Protein AF-E5ARR3-F1 (afdb_monomer_lite)

InterPro domains:
  IPR002514 Transposase IS3/IS911family [PF01527] (2-69)
  IPR009057 Homedomain-like superfamily [SSF46689] (1-69)
  IPR052546 Transposase_8_domain-containing_protein [PTHR33609] (1-125)

Radius of gyration: 33.42 Å; chains: 1; bounding box: 70×33×93 Å

Organism: Mycetohabitans rhizoxinica (strain DSM 19002 / CIP 109453 / HKI 454) (NCBI:txid882378)

Structure (mmCIF, N/CA/C/O backbone):
data_AF-E5ARR3-F1
#
_entry.id   AF-E5ARR3-F1
#
loop_
_atom_site.group_PDB
_atom_site.id
_atom_site.type_symbol
_atom_site.label_atom_id
_atom_site.label_alt_id
_atom_site.label_comp_id
_atom_site.label_asym_id
_atom_site.label_entity_id
_atom_site.label_seq_id
_atom_site.pdbx_PDB_ins_code
_atom_site.Cartn_x
_atom_site.Cartn_y
_atom_site.Cartn_z
_atom_site.occupancy
_atom_site.B_iso_or_equiv
_atom_site.auth_seq_id
_atom_site.auth_comp_id
_atom_site.auth_asym_id
_atom_site.auth_atom_id
_atom_site.pdbx_PDB_model_num
ATOM 1 N N . MET A 1 1 ? -29.523 -18.171 15.386 1.00 44.22 1 MET A N 1
ATOM 2 C CA . MET A 1 1 ? -29.475 -16.728 15.045 1.00 44.22 1 MET A CA 1
ATOM 3 C C . MET A 1 1 ? -28.096 -16.169 15.362 1.00 44.22 1 MET A C 1
ATOM 5 O O . MET A 1 1 ? -27.679 -16.229 16.513 1.00 44.22 1 MET A O 1
ATOM 9 N N . ARG A 1 2 ? -27.362 -15.653 14.368 1.00 46.38 2 ARG A N 1
ATOM 10 C CA . ARG A 1 2 ? -26.104 -14.935 14.631 1.00 46.38 2 ARG A CA 1
ATOM 11 C C . ARG A 1 2 ? -26.456 -13.593 15.274 1.00 46.38 2 ARG A C 1
ATOM 13 O O . ARG A 1 2 ? -27.041 -12.745 14.609 1.00 46.38 2 ARG A O 1
ATOM 20 N N . ARG A 1 3 ? -26.138 -13.408 16.560 1.00 61.56 3 ARG A N 1
ATOM 21 C CA . ARG A 1 3 ? -26.236 -12.086 17.197 1.00 61.56 3 ARG A CA 1
ATOM 22 C C . ARG A 1 3 ? -25.344 -11.117 16.423 1.00 61.56 3 ARG A C 1
ATOM 24 O O . ARG A 1 3 ? -24.185 -11.433 16.148 1.00 61.56 3 ARG A O 1
ATOM 31 N N . HIS A 1 4 ? -25.901 -9.970 16.046 1.00 68.81 4 HIS A N 1
ATOM 32 C CA . HIS A 1 4 ? -25.161 -8.927 15.350 1.00 68.81 4 HIS A CA 1
ATOM 33 C C . HIS A 1 4 ? -23.959 -8.523 16.212 1.00 68.81 4 HIS A C 1
ATOM 35 O O . HIS A 1 4 ? -24.110 -8.256 17.406 1.00 68.81 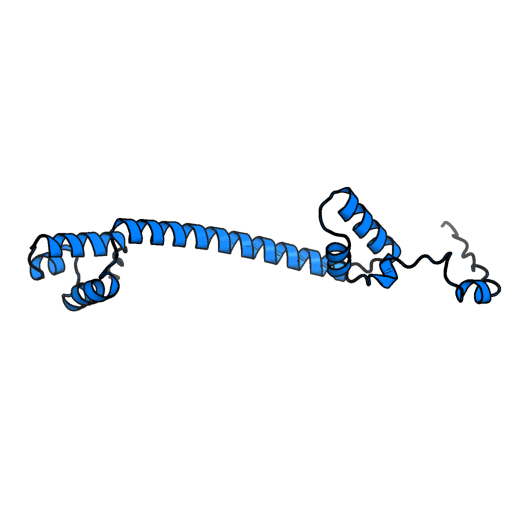4 HIS A O 1
ATOM 41 N N . LYS A 1 5 ? -22.750 -8.519 15.640 1.00 79.12 5 LYS A N 1
ATOM 42 C CA . LYS A 1 5 ? -21.575 -8.021 16.364 1.00 79.12 5 LYS A CA 1
ATOM 43 C C . LYS A 1 5 ? -21.808 -6.536 16.644 1.00 79.12 5 LYS A C 1
ATOM 45 O O . LYS A 1 5 ? -22.039 -5.771 15.710 1.00 79.12 5 LYS A O 1
ATOM 50 N N . LEU A 1 6 ? -21.759 -6.149 17.918 1.00 82.25 6 LEU A N 1
ATOM 51 C CA . LEU A 1 6 ? -21.839 -4.746 18.322 1.00 82.25 6 LEU A CA 1
ATOM 52 C C . LEU A 1 6 ? -20.616 -3.997 17.777 1.00 82.25 6 LEU A C 1
ATOM 54 O O . LEU A 1 6 ? -19.489 -4.515 17.860 1.00 82.25 6 LEU A O 1
ATOM 58 N N . SER A 1 7 ? -20.843 -2.810 17.210 1.00 85.31 7 SER A N 1
ATOM 59 C CA . SER A 1 7 ? -19.779 -1.936 16.694 1.00 85.31 7 SER A CA 1
ATOM 60 C C . SER A 1 7 ? -18.908 -1.402 17.835 1.00 85.31 7 SER A C 1
ATOM 62 O O . SER A 1 7 ? -19.341 -1.390 18.986 1.00 85.31 7 SER A O 1
ATOM 64 N N . ALA A 1 8 ? -17.686 -0.946 17.544 1.00 83.31 8 ALA A N 1
ATOM 65 C CA . ALA A 1 8 ? -16.803 -0.377 18.568 1.00 83.31 8 ALA A CA 1
ATOM 66 C C . ALA A 1 8 ? -17.478 0.785 19.328 1.00 83.31 8 ALA A C 1
ATOM 68 O O . ALA A 1 8 ? -17.419 0.833 20.554 1.00 83.31 8 ALA A O 1
ATOM 69 N N . HIS A 1 9 ? -18.231 1.629 18.616 1.00 82.38 9 HIS A N 1
ATOM 70 C CA . HIS A 1 9 ? -19.025 2.710 19.204 1.00 82.38 9 HIS A CA 1
ATOM 71 C C . HIS A 1 9 ? -20.108 2.206 20.171 1.00 82.38 9 HIS A C 1
ATOM 73 O O . HIS A 1 9 ? -20.265 2.727 21.272 1.00 82.38 9 HIS A O 1
ATOM 79 N N . GLN A 1 10 ? -20.845 1.156 19.797 1.00 87.50 10 GLN A N 1
ATOM 80 C CA . GLN A 1 10 ? -21.862 0.574 20.678 1.00 87.50 10 GLN A CA 1
ATOM 81 C C . GLN A 1 10 ? -21.240 -0.024 21.943 1.00 87.50 10 GLN A C 1
ATOM 83 O O . GLN A 1 10 ? -21.801 0.119 23.023 1.00 87.50 10 GLN A O 1
ATOM 88 N N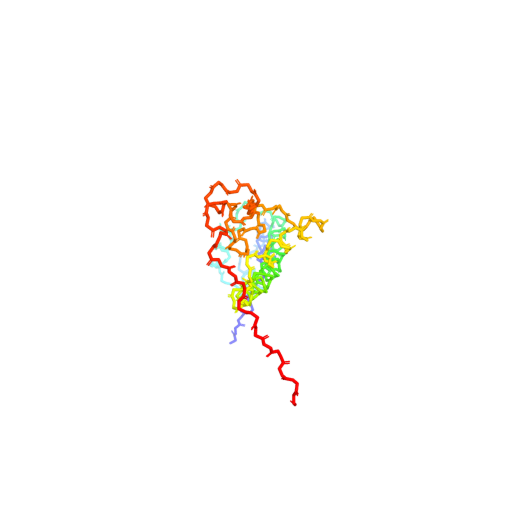 . ARG A 1 11 ? -20.061 -0.651 21.839 1.00 88.88 11 ARG A N 1
ATOM 89 C CA . ARG A 1 11 ? -19.333 -1.186 23.006 1.00 88.88 11 ARG A CA 1
ATOM 90 C C . ARG A 1 11 ? -18.929 -0.080 23.972 1.00 88.88 11 ARG A C 1
ATOM 92 O O . ARG A 1 11 ? -19.025 -0.264 25.179 1.00 88.88 11 ARG A O 1
ATOM 99 N N . MET A 1 12 ? -18.517 1.064 23.439 1.00 85.31 12 MET A N 1
ATOM 100 C CA . MET A 1 12 ? -18.179 2.235 24.237 1.00 85.31 12 MET A CA 1
ATOM 101 C C . MET A 1 12 ? -19.372 2.846 24.948 1.00 85.31 12 MET A C 1
ATOM 103 O O . MET A 1 12 ? -19.284 3.066 26.147 1.00 85.31 12 MET A O 1
ATOM 107 N N . ALA A 1 13 ? -20.498 3.028 24.256 1.00 88.12 13 ALA A N 1
ATOM 108 C CA . ALA A 1 13 ? -21.716 3.530 24.887 1.00 88.12 13 ALA A CA 1
ATOM 109 C C . ALA A 1 13 ? -22.131 2.660 26.092 1.00 88.12 13 ALA A C 1
ATOM 111 O O . ALA A 1 13 ? -22.534 3.177 27.131 1.00 88.12 13 ALA A O 1
ATOM 112 N N . VAL A 1 14 ? -21.948 1.336 25.990 1.00 90.31 14 VAL A N 1
ATOM 113 C CA . VAL A 1 14 ? -22.163 0.400 27.107 1.00 90.31 14 VAL A CA 1
ATOM 114 C C . VAL A 1 14 ? -21.154 0.609 28.239 1.00 90.31 14 VAL A C 1
ATOM 116 O O . VAL A 1 14 ? -21.534 0.577 29.409 1.00 90.31 14 VAL A O 1
ATOM 119 N N . LEU A 1 15 ? -19.873 0.816 27.919 1.00 88.69 15 LEU A N 1
ATOM 120 C CA . LEU A 1 15 ? -18.836 1.087 28.918 1.00 88.69 15 LEU A CA 1
ATOM 121 C C . LEU A 1 15 ? -19.036 2.441 29.612 1.00 88.69 15 LEU A C 1
ATOM 123 O O . LEU A 1 15 ? -18.770 2.541 30.806 1.00 88.69 15 LEU A O 1
ATOM 127 N N . ASP A 1 16 ? -19.521 3.458 28.906 1.00 88.19 16 ASP A N 1
ATOM 128 C CA . ASP A 1 16 ? -19.790 4.778 29.475 1.00 88.19 16 ASP A CA 1
ATOM 129 C C . ASP A 1 16 ? -21.055 4.766 30.342 1.00 88.19 16 ASP A C 1
ATOM 131 O O . ASP A 1 16 ? -21.031 5.300 31.450 1.00 88.19 16 ASP A O 1
ATOM 135 N N . ALA A 1 17 ? -22.107 4.043 29.938 1.00 88.88 17 ALA A N 1
ATOM 136 C CA . ALA A 1 17 ? -23.250 3.761 30.811 1.00 88.88 17 ALA A CA 1
ATOM 137 C C . ALA A 1 17 ? -22.819 2.977 32.066 1.00 88.88 17 ALA A C 1
ATOM 139 O O . ALA A 1 17 ? -23.254 3.263 33.177 1.00 88.88 17 ALA A O 1
ATOM 140 N N . TRP A 1 18 ? -21.898 2.022 31.935 1.00 88.38 18 TRP A N 1
ATOM 141 C CA . TRP A 1 18 ? -21.340 1.338 33.101 1.00 88.38 18 TRP A CA 1
ATOM 142 C C . TRP A 1 18 ? -20.567 2.293 34.032 1.00 88.38 18 TRP A C 1
ATOM 144 O O . TRP A 1 18 ? -20.777 2.251 35.243 1.00 88.38 18 TRP A O 1
ATOM 154 N N . LYS A 1 19 ? -19.728 3.192 33.488 1.00 86.31 19 LYS A N 1
ATOM 155 C CA . LYS A 1 19 ? -19.021 4.231 34.270 1.00 86.31 19 LYS A CA 1
ATOM 156 C C . LYS A 1 19 ? -19.984 5.205 34.957 1.00 86.31 19 LYS A C 1
ATOM 158 O O . LYS A 1 19 ? -19.682 5.666 36.050 1.00 86.31 19 LYS A O 1
ATOM 163 N N . ALA A 1 20 ? -21.134 5.481 34.344 1.00 88.88 20 ALA A N 1
ATOM 164 C CA . ALA A 1 20 ? -22.200 6.303 34.916 1.00 88.88 20 ALA A CA 1
ATOM 165 C C . ALA A 1 20 ? -22.988 5.602 36.046 1.00 88.88 20 ALA A C 1
ATOM 167 O O . ALA A 1 20 ? -23.904 6.197 36.607 1.00 88.88 20 ALA A O 1
ATOM 168 N N . GLY A 1 21 ? -22.651 4.351 36.392 1.00 89.56 21 GLY A N 1
ATOM 169 C CA . GLY A 1 21 ? -23.208 3.641 37.547 1.00 89.56 21 GLY A CA 1
ATOM 170 C C . GLY A 1 21 ? -24.364 2.685 37.237 1.00 89.56 21 GLY A C 1
ATOM 171 O O . GLY A 1 21 ? -24.981 2.156 38.161 1.00 89.56 21 GLY A O 1
ATOM 172 N N . TYR A 1 22 ? -24.667 2.412 35.963 1.00 90.94 22 TYR A N 1
ATOM 173 C CA . TYR A 1 22 ? -25.725 1.461 35.607 1.00 90.94 22 TYR A CA 1
ATOM 174 C C . TYR A 1 22 ? -25.360 0.014 35.990 1.00 90.94 22 TYR A C 1
ATOM 176 O O . TYR A 1 22 ? -24.221 -0.438 35.837 1.00 90.94 22 TYR A O 1
ATOM 184 N N . SER A 1 23 ? -26.359 -0.758 36.441 1.00 93.31 23 SER A N 1
ATOM 185 C CA . SER A 1 23 ? -26.173 -2.161 36.839 1.00 93.31 23 SER A CA 1
ATOM 186 C C . SER A 1 23 ? -25.633 -3.015 35.688 1.00 93.31 23 SER A C 1
ATOM 188 O O . SER A 1 23 ? -26.214 -3.074 34.601 1.00 93.31 23 SER A O 1
ATOM 190 N N . THR A 1 24 ? -24.572 -3.780 35.960 1.00 90.56 24 THR A N 1
ATOM 191 C CA . THR A 1 24 ? -23.968 -4.715 34.994 1.00 90.56 24 THR A CA 1
ATOM 192 C C . THR A 1 24 ? -24.977 -5.735 34.469 1.00 90.56 24 THR A C 1
ATOM 194 O O . THR A 1 24 ? -24.920 -6.108 33.299 1.00 90.56 24 THR A O 1
ATOM 197 N N . SER A 1 25 ? -25.929 -6.176 35.304 1.00 90.12 25 SER A N 1
ATOM 198 C CA . SER A 1 25 ? -26.961 -7.137 34.895 1.00 90.12 25 SER A CA 1
ATOM 199 C C . SER A 1 25 ? -27.965 -6.534 33.910 1.00 90.12 25 SER A C 1
ATOM 201 O O . SER A 1 25 ? -28.358 -7.214 32.964 1.00 90.12 25 SER A O 1
ATOM 203 N N . ALA A 1 26 ? -28.324 -5.260 34.098 1.00 90.19 26 ALA A N 1
ATOM 204 C CA . ALA A 1 26 ? -29.223 -4.538 33.210 1.00 90.19 26 ALA A CA 1
ATOM 205 C C . ALA A 1 26 ? -28.550 -4.312 31.853 1.00 90.19 26 ALA A C 1
ATOM 207 O O . ALA A 1 26 ? -29.098 -4.713 30.834 1.00 90.19 26 ALA A O 1
ATOM 208 N N . LEU A 1 27 ? -27.309 -3.814 31.843 1.00 90.69 27 LEU A N 1
ATOM 209 C CA . LEU A 1 27 ? -26.535 -3.607 30.613 1.00 90.69 27 LEU A CA 1
ATOM 210 C C . LEU A 1 27 ? -26.349 -4.904 29.810 1.00 90.69 27 LEU A C 1
ATOM 212 O O . LEU A 1 27 ? -26.520 -4.915 28.591 1.00 90.69 27 LEU A O 1
ATOM 216 N N . CYS A 1 28 ? -26.058 -6.019 30.488 1.00 90.75 28 CYS A N 1
ATOM 217 C CA . CYS A 1 28 ? -25.928 -7.324 29.838 1.00 90.75 28 CYS A CA 1
ATOM 218 C C . CYS A 1 28 ? -27.241 -7.791 29.189 1.00 90.75 28 CYS A C 1
ATOM 220 O O . CYS A 1 28 ? -27.217 -8.322 28.078 1.00 90.75 28 CYS A O 1
ATOM 222 N N . LYS A 1 29 ? -28.385 -7.571 29.853 1.00 89.38 29 LYS A N 1
ATOM 223 C CA . LYS A 1 29 ? -29.710 -7.914 29.315 1.00 89.38 29 LYS A CA 1
ATOM 224 C C . LYS A 1 29 ? -30.095 -7.010 28.142 1.00 89.38 29 LYS A C 1
ATOM 226 O O . LYS A 1 29 ? -30.447 -7.532 27.090 1.00 89.38 29 LYS A O 1
ATOM 231 N N . THR A 1 30 ? -29.960 -5.692 28.292 1.00 88.94 30 THR A N 1
ATOM 232 C CA . THR A 1 30 ? -30.338 -4.697 27.273 1.00 88.94 30 THR A CA 1
ATOM 233 C C . THR A 1 30 ? -29.542 -4.861 25.981 1.00 88.94 30 THR A C 1
ATOM 235 O O . THR A 1 30 ? -30.108 -4.806 24.894 1.00 88.94 30 THR A O 1
ATOM 238 N N . HIS A 1 31 ? -28.233 -5.110 26.082 1.00 88.12 31 HIS A N 1
ATOM 239 C CA . HIS A 1 31 ? -27.359 -5.243 24.911 1.00 88.12 31 HIS A CA 1
ATOM 240 C C . HIS A 1 31 ? -27.134 -6.698 24.471 1.00 88.12 31 HIS A C 1
ATOM 242 O O . HIS A 1 31 ? -26.403 -6.943 23.511 1.00 88.12 31 HIS A O 1
ATOM 248 N N . GLY A 1 32 ? -27.750 -7.673 25.150 1.00 88.38 32 GLY A N 1
ATOM 249 C CA . GLY A 1 32 ? -27.653 -9.092 24.799 1.00 88.38 32 GLY A CA 1
ATOM 250 C C . GLY A 1 32 ? -26.231 -9.661 24.893 1.00 88.38 32 GLY A C 1
ATOM 251 O O . GLY A 1 32 ? -25.854 -10.518 24.086 1.00 88.38 32 GLY A O 1
ATOM 252 N N . ILE A 1 33 ? -25.440 -9.193 25.860 1.00 90.81 33 ILE A N 1
ATOM 253 C CA . ILE A 1 33 ? -24.038 -9.586 26.072 1.00 90.81 33 ILE A CA 1
ATOM 254 C C . ILE A 1 33 ? -23.852 -10.321 27.398 1.00 90.81 33 ILE A C 1
ATOM 256 O O . ILE A 1 33 ? -24.641 -10.171 28.327 1.00 90.81 33 ILE A O 1
ATOM 260 N N . SER A 1 34 ? -22.798 -11.131 27.495 1.00 90.62 34 SER A N 1
ATOM 261 C CA . SER A 1 34 ? -22.421 -11.755 28.762 1.00 90.62 34 SER A CA 1
ATOM 262 C C . SER A 1 34 ? -21.572 -10.796 29.603 1.00 90.62 34 SER A C 1
ATOM 264 O O . SER A 1 34 ? -20.888 -9.915 29.073 1.00 90.62 34 SER A O 1
ATOM 266 N N . ARG A 1 35 ? -21.555 -11.007 30.927 1.00 90.44 35 ARG A N 1
ATOM 267 C CA . ARG A 1 35 ? -20.681 -10.249 31.839 1.00 90.44 35 ARG A CA 1
ATOM 268 C C . ARG A 1 35 ? -19.206 -10.382 31.451 1.00 90.44 35 ARG A C 1
ATOM 270 O O . ARG A 1 35 ? -18.484 -9.393 31.485 1.00 90.44 35 ARG A O 1
ATOM 277 N N . ALA A 1 36 ? -18.777 -11.572 31.024 1.00 91.31 36 ALA A N 1
ATOM 278 C CA . ALA A 1 36 ? -17.407 -11.816 30.576 1.00 91.31 36 ALA A CA 1
ATOM 279 C C . ALA A 1 36 ? -17.020 -10.916 29.390 1.00 91.31 36 ALA A C 1
ATOM 281 O O . ALA A 1 36 ? -15.940 -10.332 29.384 1.00 91.31 36 ALA A O 1
ATOM 282 N N . THR A 1 37 ? -17.924 -10.734 28.422 1.00 90.25 37 THR A N 1
ATOM 283 C CA . THR A 1 37 ? -17.696 -9.839 27.279 1.00 90.25 37 THR A CA 1
ATOM 284 C C . THR A 1 37 ? -17.567 -8.375 27.709 1.00 90.25 37 THR A C 1
ATOM 286 O O . THR A 1 37 ? -16.708 -7.666 27.191 1.00 90.25 37 THR A O 1
ATOM 289 N N . LEU A 1 38 ? -18.369 -7.930 28.682 1.00 89.56 38 LEU A N 1
ATOM 290 C CA . LEU A 1 38 ? -18.297 -6.567 29.216 1.00 89.56 38 LEU A CA 1
ATOM 291 C C . LEU A 1 38 ? -16.952 -6.293 29.916 1.00 89.56 38 LEU A C 1
ATOM 293 O O . LEU A 1 38 ? -16.330 -5.258 29.676 1.00 89.56 38 LEU A O 1
ATOM 297 N N . TYR A 1 39 ? -16.460 -7.235 30.726 1.00 90.75 39 TYR A N 1
ATOM 298 C CA . TYR A 1 39 ? -15.142 -7.112 31.360 1.00 90.75 39 TYR A CA 1
ATOM 299 C C . TYR A 1 39 ? -13.983 -7.203 30.358 1.00 90.75 39 TYR A C 1
ATOM 301 O O . TYR A 1 39 ? -13.004 -6.473 30.505 1.00 90.75 39 TYR A O 1
ATOM 309 N N . LEU A 1 40 ? -14.105 -8.026 29.311 1.00 90.25 40 LEU A N 1
ATOM 310 C CA . LEU A 1 40 ? -13.124 -8.069 28.224 1.00 90.25 40 LEU A CA 1
ATOM 311 C C . LEU A 1 40 ? -13.017 -6.708 27.525 1.00 90.25 40 LEU A C 1
ATOM 313 O O . LEU A 1 40 ? -11.917 -6.205 27.320 1.00 90.25 40 LEU A O 1
ATOM 317 N N . TRP A 1 41 ? -14.151 -6.074 27.210 1.00 90.44 41 TRP A N 1
ATOM 318 C CA . TRP A 1 41 ? -14.145 -4.732 26.622 1.00 90.44 41 TRP A CA 1
ATOM 319 C C . TRP A 1 41 ? -13.517 -3.700 27.544 1.00 90.44 41 TRP A C 1
ATOM 321 O O . TRP A 1 41 ? -12.795 -2.824 27.075 1.00 90.44 41 TRP A O 1
ATOM 331 N N . LYS A 1 42 ? -13.737 -3.818 28.854 1.00 86.75 42 LYS A N 1
ATOM 332 C CA . LYS A 1 42 ? -13.065 -2.955 29.822 1.00 86.75 42 LYS A CA 1
ATOM 333 C C . LYS A 1 42 ? -11.546 -3.054 29.668 1.00 86.75 42 LYS A C 1
ATOM 335 O O . LYS A 1 42 ? -10.916 -2.018 29.553 1.00 86.75 42 LYS A O 1
ATOM 340 N N . GLN A 1 43 ? -10.978 -4.259 29.587 1.00 86.25 43 GLN A N 1
ATOM 341 C CA . GLN A 1 43 ? -9.531 -4.446 29.396 1.00 86.25 43 GLN A CA 1
ATOM 342 C C . GLN A 1 43 ? -9.020 -3.938 28.039 1.00 86.25 43 GLN A C 1
ATOM 344 O O . GLN A 1 43 ? -7.911 -3.425 27.960 1.00 86.25 43 GLN A O 1
ATOM 349 N N . THR A 1 44 ? -9.800 -4.073 26.963 1.00 84.31 44 THR A N 1
ATOM 350 C CA . THR A 1 44 ? -9.349 -3.659 25.621 1.00 84.31 44 THR A CA 1
ATOM 351 C C . THR A 1 44 ? -9.495 -2.164 25.356 1.00 84.31 44 THR A C 1
ATOM 353 O O . THR A 1 44 ? -8.746 -1.612 24.559 1.00 84.31 44 THR A O 1
ATOM 356 N N . TYR A 1 45 ? -10.483 -1.511 25.972 1.00 83.19 45 TYR A N 1
ATOM 357 C CA . TYR A 1 45 ? -10.795 -0.095 25.748 1.00 83.19 45 TYR A CA 1
ATOM 358 C C . TYR A 1 45 ? -10.363 0.806 26.923 1.00 83.19 45 TYR A C 1
ATOM 360 O O . TYR A 1 45 ? -10.611 2.012 26.895 1.00 83.19 45 TYR A O 1
ATOM 368 N N . THR A 1 46 ? -9.704 0.264 27.956 1.00 79.88 46 THR A N 1
ATOM 369 C CA . THR A 1 46 ? -9.095 1.066 29.031 1.00 79.88 46 THR A CA 1
ATOM 370 C C . THR A 1 46 ? -8.081 2.057 28.468 1.00 79.88 46 THR A C 1
ATOM 372 O O . THR A 1 46 ? -7.203 1.678 27.702 1.00 79.88 46 THR A O 1
ATOM 375 N N . GLY A 1 47 ? -8.192 3.326 28.866 1.00 76.50 47 GLY A N 1
ATOM 376 C CA . GLY A 1 47 ? -7.284 4.393 28.431 1.00 76.50 47 GLY A CA 1
ATOM 377 C C . GLY A 1 47 ? -7.590 4.989 27.052 1.00 76.50 47 GLY A C 1
ATOM 378 O O . GLY A 1 47 ? -6.956 5.969 26.677 1.00 76.50 47 GLY A O 1
ATOM 379 N N . MET A 1 48 ? -8.576 4.464 26.312 1.00 79.94 48 MET A N 1
ATOM 380 C CA . MET A 1 4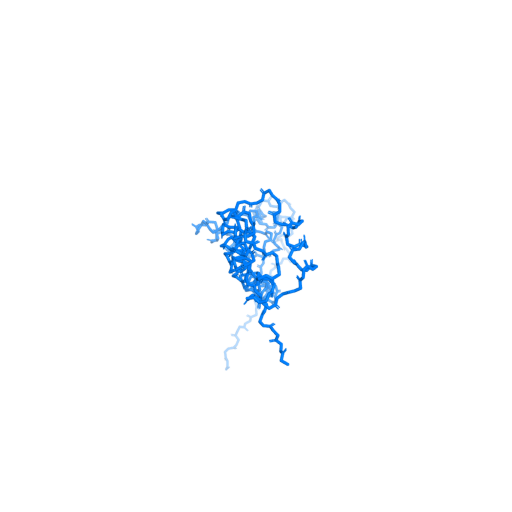8 ? -9.027 5.062 25.052 1.00 79.94 48 MET A CA 1
ATOM 381 C C . MET A 1 48 ? -10.276 5.926 25.262 1.00 79.94 48 MET A C 1
ATOM 383 O O . MET A 1 48 ? -11.263 5.482 25.851 1.00 79.94 48 MET A O 1
ATOM 387 N N . SER A 1 49 ? -10.244 7.164 24.763 1.00 79.19 49 SER A N 1
ATOM 388 C CA . SER A 1 49 ? -11.424 8.034 24.726 1.00 79.19 49 SER A CA 1
ATOM 389 C C . SER A 1 49 ? -12.360 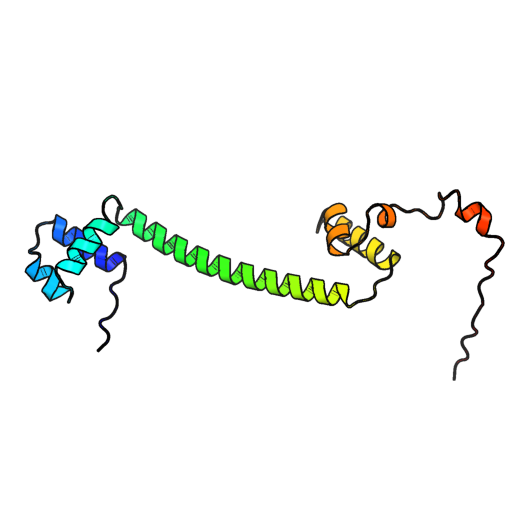7.651 23.573 1.00 79.19 49 SER A C 1
ATOM 391 O O . SER A 1 49 ? -11.933 7.059 22.577 1.00 79.19 49 SER A O 1
ATOM 393 N N . ALA A 1 50 ? -13.637 8.030 23.679 1.00 76.12 50 ALA A N 1
ATOM 394 C CA . ALA A 1 50 ? -14.614 7.824 22.606 1.00 76.12 50 ALA A CA 1
ATOM 395 C C . ALA A 1 50 ? -14.200 8.499 21.295 1.00 76.12 50 ALA A C 1
ATOM 397 O O . ALA A 1 50 ? -14.325 7.916 20.216 1.00 76.12 50 ALA A O 1
ATOM 398 N N . GLU A 1 51 ? -13.605 9.686 21.396 1.00 77.69 51 GLU A N 1
ATOM 399 C CA . GLU A 1 51 ? -13.051 10.401 20.251 1.00 77.69 51 GLU A CA 1
ATOM 400 C C . GLU A 1 51 ? -11.882 9.663 19.602 1.00 77.69 51 GLU A C 1
ATOM 402 O O . GLU A 1 51 ? -11.796 9.619 18.374 1.00 77.69 51 GLU A O 1
ATOM 407 N N . ALA A 1 52 ? -10.990 9.066 20.402 1.00 84.75 52 ALA A N 1
ATOM 408 C CA . ALA A 1 52 ? -9.876 8.296 19.870 1.00 84.75 52 ALA A CA 1
ATOM 409 C C . ALA A 1 52 ? -10.408 7.138 19.022 1.00 84.75 52 ALA A C 1
ATOM 411 O O . ALA A 1 52 ? -10.011 6.995 17.872 1.00 84.75 52 ALA A O 1
ATOM 412 N N . ILE A 1 53 ? -11.366 6.366 19.535 1.00 83.25 53 ILE A N 1
ATOM 413 C CA . ILE A 1 53 ? -11.928 5.212 18.818 1.00 83.25 53 ILE A CA 1
ATOM 414 C C . ILE A 1 53 ? -12.665 5.632 17.543 1.00 83.25 53 ILE A C 1
ATOM 416 O O . ILE A 1 53 ? -12.521 4.972 16.515 1.00 83.25 53 ILE A O 1
ATOM 420 N N . HIS A 1 54 ? -13.370 6.767 17.561 1.00 83.50 54 HIS A N 1
ATOM 421 C CA . HIS A 1 54 ? -13.960 7.328 16.346 1.00 83.50 54 HIS A CA 1
ATOM 422 C C . HIS A 1 54 ? -12.895 7.660 15.288 1.00 83.50 54 HIS A C 1
ATOM 424 O O . HIS A 1 54 ? -13.040 7.291 14.119 1.00 83.50 54 HIS A O 1
ATOM 430 N N . ARG A 1 55 ? -11.804 8.326 15.692 1.00 88.31 55 ARG A N 1
ATOM 431 C CA . ARG A 1 55 ? -10.675 8.633 14.797 1.00 88.31 55 ARG A CA 1
ATOM 432 C C . ARG A 1 55 ? -10.002 7.357 14.286 1.00 88.31 55 ARG A C 1
ATOM 434 O O . ARG A 1 55 ? -9.686 7.285 13.104 1.00 88.31 55 ARG A O 1
ATOM 441 N N . TRP A 1 56 ? -9.851 6.337 15.131 1.00 88.38 56 TRP A N 1
ATOM 442 C CA . TRP A 1 56 ? -9.306 5.029 14.751 1.00 88.38 56 TRP A CA 1
ATOM 443 C C . TRP A 1 56 ? -10.162 4.324 13.692 1.00 88.38 56 TRP A C 1
ATOM 445 O O . TRP A 1 56 ? -9.620 3.853 12.694 1.00 88.38 56 TRP A O 1
ATOM 455 N N . ASP A 1 57 ? -11.487 4.287 13.855 1.00 86.06 57 ASP A N 1
ATOM 456 C CA . ASP A 1 57 ? -12.391 3.676 12.872 1.00 86.06 57 ASP A CA 1
ATOM 457 C C . ASP A 1 57 ? -12.409 4.455 11.547 1.00 86.06 57 ASP A C 1
ATOM 459 O O . ASP A 1 57 ? -12.441 3.854 10.469 1.00 86.06 57 ASP A O 1
ATOM 463 N N . ALA A 1 58 ? -12.379 5.791 11.606 1.00 89.88 58 ALA A N 1
ATOM 464 C CA . ALA A 1 58 ? -12.277 6.636 10.417 1.00 89.88 58 ALA A CA 1
ATOM 465 C C . ALA A 1 58 ? -10.972 6.365 9.655 1.00 89.88 58 ALA A C 1
ATOM 467 O O . ALA A 1 58 ? -11.013 6.043 8.465 1.00 89.88 58 ALA A O 1
ATOM 468 N N . LEU A 1 59 ? -9.842 6.363 10.364 1.00 95.38 59 LEU A N 1
ATOM 469 C CA . LEU A 1 59 ? -8.530 6.081 9.792 1.00 95.38 59 LEU A CA 1
ATOM 470 C C . LEU A 1 59 ? -8.449 4.659 9.222 1.00 95.38 59 LEU A C 1
ATOM 472 O O . LEU A 1 59 ? -7.891 4.448 8.148 1.00 95.38 59 LEU A O 1
ATOM 476 N N . ALA A 1 60 ? -9.042 3.672 9.897 1.00 92.44 60 ALA A N 1
ATOM 477 C CA . ALA A 1 60 ? -9.088 2.298 9.406 1.00 92.44 60 ALA A CA 1
ATOM 478 C C . ALA A 1 60 ? -9.867 2.185 8.085 1.00 92.44 60 ALA A C 1
ATOM 480 O O . ALA A 1 60 ? -9.448 1.450 7.184 1.00 92.44 60 ALA A O 1
ATOM 481 N N . ARG A 1 61 ? -10.976 2.926 7.940 1.00 93.50 61 ARG A N 1
ATOM 482 C CA . ARG A 1 61 ? -11.745 2.987 6.687 1.00 93.50 61 ARG A CA 1
ATOM 483 C C . ARG A 1 61 ? -10.950 3.649 5.569 1.00 93.50 61 ARG A C 1
ATOM 485 O O . ARG A 1 61 ? -10.868 3.079 4.481 1.00 93.50 61 ARG A O 1
ATOM 492 N N . GLU A 1 62 ? -10.344 4.801 5.835 1.00 96.50 62 GLU A N 1
ATOM 493 C CA . GLU A 1 62 ? -9.507 5.508 4.860 1.00 96.50 62 GLU A CA 1
ATOM 494 C C . GLU A 1 62 ? -8.330 4.645 4.418 1.00 96.50 62 GLU A C 1
ATOM 496 O O . GLU A 1 62 ? -8.121 4.437 3.226 1.00 96.50 62 GLU A O 1
ATOM 501 N N . HIS A 1 63 ? -7.628 4.028 5.365 1.00 97.00 63 HIS A N 1
ATOM 502 C CA . HIS A 1 63 ? -6.528 3.124 5.069 1.00 97.00 63 HIS A CA 1
ATOM 503 C C . HIS A 1 63 ? -6.973 1.915 4.232 1.00 97.00 63 HIS A C 1
ATOM 505 O O . HIS A 1 63 ? -6.257 1.495 3.325 1.00 97.00 63 HIS A O 1
ATOM 511 N N . ALA A 1 64 ? -8.171 1.370 4.472 1.00 97.25 64 ALA A N 1
ATOM 512 C CA . ALA A 1 64 ? -8.722 0.293 3.649 1.00 97.25 64 ALA A CA 1
ATOM 513 C C . ALA A 1 64 ? -9.072 0.752 2.221 1.00 97.25 64 ALA A C 1
ATOM 515 O O . ALA A 1 64 ? -8.927 -0.019 1.270 1.00 97.25 64 ALA A O 1
ATOM 516 N N . VAL A 1 65 ? -9.539 1.990 2.045 1.00 97.19 65 VAL A N 1
ATOM 517 C CA . VAL A 1 65 ? -9.764 2.587 0.718 1.00 97.19 65 VAL A CA 1
ATOM 518 C C . VAL A 1 65 ? -8.431 2.810 0.005 1.00 97.19 65 VAL A C 1
ATOM 520 O O . VAL A 1 65 ? -8.250 2.293 -1.098 1.00 97.19 65 VAL A O 1
ATOM 523 N N . LEU A 1 66 ? -7.478 3.474 0.660 1.00 97.88 66 LEU A N 1
ATOM 524 C CA . LEU A 1 66 ? -6.151 3.764 0.115 1.00 97.88 66 LEU A CA 1
ATOM 525 C C . LEU A 1 66 ? -5.401 2.489 -0.260 1.00 97.88 66 LEU A C 1
ATOM 527 O O . LEU A 1 66 ? -4.827 2.401 -1.340 1.00 97.88 66 LEU A O 1
ATOM 531 N N . ARG A 1 67 ? -5.458 1.454 0.584 1.00 97.75 67 ARG A N 1
ATOM 532 C CA . ARG A 1 67 ? -4.834 0.163 0.281 1.00 97.75 67 ARG A CA 1
ATOM 533 C C . ARG A 1 67 ? -5.436 -0.474 -0.968 1.00 97.75 67 ARG A C 1
ATOM 535 O O . ARG A 1 67 ? -4.692 -0.992 -1.791 1.00 97.75 67 ARG A O 1
ATOM 542 N N . ARG A 1 68 ? -6.762 -0.434 -1.131 1.00 97.62 68 ARG A N 1
ATOM 543 C CA . ARG A 1 68 ? -7.420 -0.975 -2.333 1.00 97.62 68 ARG A CA 1
ATOM 544 C C . ARG A 1 68 ? -6.999 -0.228 -3.595 1.00 97.62 68 ARG A C 1
ATOM 546 O O . ARG A 1 68 ? -6.703 -0.874 -4.594 1.00 97.62 68 ARG A O 1
ATOM 553 N N . GLN A 1 69 ? -6.936 1.100 -3.537 1.00 97.75 69 GLN A N 1
ATOM 554 C CA . GLN A 1 69 ? -6.461 1.920 -4.654 1.00 97.75 69 GLN A CA 1
ATOM 555 C C . GLN A 1 69 ? -4.993 1.617 -4.978 1.00 97.75 69 GLN A C 1
ATOM 557 O O . GLN A 1 69 ? -4.674 1.308 -6.119 1.00 97.75 69 GLN A O 1
ATOM 562 N N . MET A 1 70 ? -4.121 1.589 -3.967 1.00 98.31 70 MET A N 1
ATOM 563 C CA . MET A 1 70 ? -2.698 1.286 -4.137 1.00 98.31 70 MET A CA 1
ATOM 564 C C . MET A 1 70 ? -2.464 -0.084 -4.780 1.00 98.31 70 MET A C 1
ATOM 566 O O . MET A 1 70 ? -1.621 -0.214 -5.661 1.00 98.31 70 MET A O 1
ATOM 570 N N . LEU A 1 71 ? -3.217 -1.108 -4.367 1.00 98.19 71 LEU A N 1
ATOM 571 C CA . LEU A 1 71 ? -3.111 -2.443 -4.958 1.00 98.19 71 LEU A CA 1
ATOM 572 C C . LEU A 1 71 ? -3.520 -2.456 -6.436 1.00 98.19 71 LEU A C 1
ATOM 574 O O . LEU A 1 71 ? -2.884 -3.146 -7.229 1.00 98.19 71 LEU A O 1
ATOM 578 N N . ARG A 1 72 ? -4.541 -1.680 -6.815 1.00 97.19 72 ARG A N 1
ATOM 579 C CA . ARG A 1 72 ? -4.954 -1.534 -8.217 1.00 97.19 72 ARG A CA 1
ATOM 580 C C . ARG A 1 72 ? -3.855 -0.879 -9.054 1.00 97.19 72 ARG A C 1
ATOM 582 O O . ARG A 1 72 ? -3.428 -1.463 -10.040 1.00 97.19 72 ARG A O 1
ATOM 589 N N . GLU A 1 73 ? -3.319 0.249 -8.593 1.00 97.50 73 GLU A N 1
ATOM 590 C CA . GLU A 1 73 ? -2.217 0.949 -9.273 1.00 97.50 73 GLU A CA 1
ATOM 591 C C . GLU A 1 73 ? -0.952 0.082 -9.384 1.00 97.50 73 GLU A C 1
ATOM 593 O O . GLU A 1 73 ? -0.234 0.113 -10.384 1.00 97.50 73 GLU A O 1
ATOM 598 N N . GLN A 1 74 ? -0.662 -0.729 -8.362 1.00 97.88 74 GLN A N 1
ATOM 599 C CA . GLN A 1 74 ? 0.440 -1.689 -8.408 1.00 97.88 74 GLN A CA 1
ATOM 600 C C . GLN A 1 74 ? 0.211 -2.776 -9.460 1.00 97.88 74 GLN A C 1
ATOM 602 O O . GLN A 1 74 ? 1.147 -3.097 -10.193 1.00 97.88 74 GLN A O 1
ATOM 607 N N . ALA A 1 75 ? -1.006 -3.319 -9.552 1.00 97.75 75 ALA A N 1
ATOM 608 C CA . ALA A 1 75 ? -1.359 -4.307 -10.565 1.00 97.75 75 ALA A CA 1
ATOM 609 C C . ALA A 1 75 ? -1.233 -3.723 -11.981 1.00 97.75 75 ALA A C 1
ATOM 611 O O . ALA A 1 75 ? -0.577 -4.326 -12.831 1.00 97.75 75 ALA A O 1
ATOM 612 N N . ASP A 1 76 ? -1.755 -2.514 -12.202 1.00 97.19 76 ASP A N 1
ATOM 613 C CA . ASP A 1 76 ? -1.673 -1.818 -13.490 1.00 97.19 76 ASP A CA 1
ATOM 614 C C . ASP A 1 76 ? -0.213 -1.516 -13.865 1.00 97.19 76 ASP A C 1
ATOM 616 O O . ASP A 1 76 ? 0.230 -1.796 -14.982 1.00 97.19 76 ASP A O 1
ATOM 620 N N . ARG A 1 77 ? 0.601 -1.048 -12.907 1.00 94.62 77 ARG A N 1
ATOM 621 C CA . ARG A 1 77 ? 2.046 -0.857 -13.111 1.00 94.62 77 ARG A CA 1
ATOM 622 C C . ARG A 1 77 ? 2.754 -2.165 -13.471 1.00 94.62 77 ARG A C 1
ATOM 624 O O . ARG A 1 77 ? 3.627 -2.153 -14.339 1.00 94.62 77 ARG A O 1
ATOM 631 N N . MET A 1 78 ? 2.440 -3.267 -12.788 1.00 95.75 78 MET A N 1
ATOM 632 C CA . MET A 1 78 ? 3.041 -4.576 -13.069 1.00 95.75 78 MET A CA 1
ATOM 633 C C . MET A 1 78 ? 2.679 -5.065 -14.470 1.00 95.75 78 MET A C 1
ATOM 635 O O . MET A 1 78 ? 3.566 -5.518 -15.191 1.00 95.75 78 MET A O 1
ATOM 639 N N . LEU A 1 79 ? 1.415 -4.912 -14.871 1.00 96.44 79 LEU A N 1
ATOM 640 C CA . LEU A 1 79 ? 0.944 -5.242 -16.213 1.00 96.44 79 LEU A CA 1
ATOM 641 C C . LEU A 1 79 ? 1.702 -4.443 -17.277 1.00 96.44 79 LEU A C 1
ATOM 643 O O . LEU A 1 79 ? 2.295 -5.033 -18.179 1.00 96.44 79 LEU A O 1
ATOM 647 N N . LEU A 1 80 ? 1.753 -3.113 -17.144 1.00 94.00 80 LEU A N 1
ATOM 648 C CA . LEU A 1 80 ? 2.471 -2.249 -18.088 1.00 94.00 80 LEU A CA 1
ATOM 649 C C . LEU A 1 80 ? 3.960 -2.603 -18.159 1.00 94.00 80 LEU A C 1
ATOM 651 O O . LEU A 1 80 ? 4.541 -2.641 -19.241 1.00 94.00 80 LEU A O 1
ATOM 655 N N . GLN A 1 81 ? 4.582 -2.905 -17.018 1.00 91.38 81 GLN A N 1
ATOM 656 C CA . GLN A 1 81 ? 5.981 -3.315 -16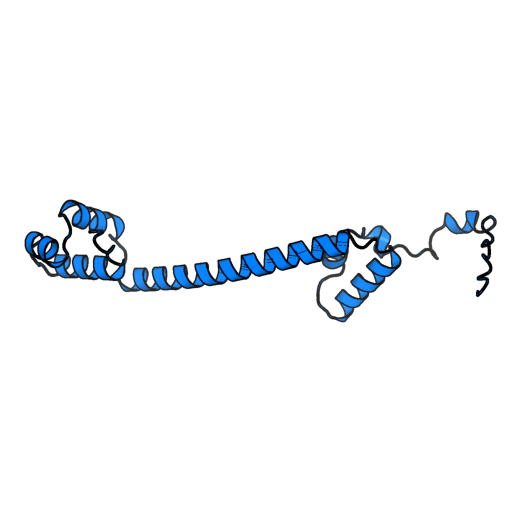.976 1.00 91.38 81 GLN A CA 1
ATOM 657 C C . GLN A 1 81 ? 6.212 -4.673 -17.658 1.00 91.38 81 GLN A C 1
ATOM 659 O O . GLN A 1 81 ? 7.245 -4.845 -18.305 1.00 91.38 81 GLN A O 1
ATOM 664 N N . ALA A 1 82 ? 5.281 -5.621 -17.531 1.00 92.62 82 ALA A N 1
ATOM 665 C CA . ALA A 1 82 ? 5.352 -6.912 -18.212 1.00 92.62 82 ALA A CA 1
ATOM 666 C C . ALA A 1 82 ? 5.191 -6.754 -19.730 1.00 92.62 82 ALA A C 1
ATOM 668 O O . ALA A 1 82 ? 5.999 -7.288 -20.487 1.00 92.62 82 ALA A O 1
ATOM 669 N N . VAL A 1 83 ? 4.223 -5.947 -20.176 1.00 94.06 83 VAL A N 1
ATOM 670 C CA . VAL A 1 83 ? 4.023 -5.639 -21.602 1.00 94.06 83 VAL A CA 1
ATOM 671 C C . VAL A 1 83 ? 5.262 -4.964 -22.192 1.00 94.06 83 VAL A C 1
ATOM 673 O O . VAL A 1 83 ? 5.758 -5.401 -23.223 1.00 94.06 83 VAL A O 1
ATOM 676 N N . LEU A 1 84 ? 5.830 -3.960 -21.516 1.00 89.62 84 LEU A N 1
ATOM 677 C CA . LEU A 1 84 ? 7.061 -3.297 -21.971 1.00 89.62 84 LEU A CA 1
ATOM 678 C C . LEU A 1 84 ? 8.266 -4.243 -22.060 1.00 89.62 84 LEU A C 1
ATOM 680 O O . LEU A 1 84 ? 9.164 -3.991 -22.855 1.00 89.62 84 LEU A O 1
ATOM 684 N N . GLN A 1 85 ? 8.315 -5.293 -21.237 1.00 86.38 85 GLN A N 1
ATOM 685 C CA . GLN A 1 85 ? 9.367 -6.312 -21.310 1.00 86.38 85 GLN A CA 1
ATOM 686 C C . GLN A 1 85 ? 9.131 -7.319 -22.436 1.00 86.38 85 GLN A C 1
ATOM 688 O O . GLN A 1 85 ? 10.103 -7.820 -22.990 1.00 86.38 85 GLN A O 1
ATOM 693 N N . ALA A 1 86 ? 7.871 -7.609 -22.762 1.00 89.19 86 ALA A N 1
ATOM 694 C CA . ALA A 1 86 ? 7.507 -8.459 -23.891 1.00 89.19 86 ALA A CA 1
ATOM 695 C C . ALA A 1 86 ? 7.719 -7.752 -25.240 1.00 89.19 86 ALA A C 1
ATOM 697 O O . ALA A 1 86 ? 7.969 -8.405 -26.248 1.00 89.19 86 ALA A O 1
ATOM 698 N N . LEU A 1 87 ? 7.644 -6.418 -25.264 1.00 89.25 87 LEU A N 1
ATOM 699 C CA . LEU A 1 87 ? 8.025 -5.627 -26.427 1.00 89.25 87 LEU A CA 1
ATOM 700 C C . LEU A 1 87 ? 9.553 -5.656 -26.583 1.00 89.25 87 LEU A C 1
ATOM 702 O O . LEU A 1 87 ? 10.289 -5.112 -25.757 1.00 89.25 87 LEU A O 1
ATOM 706 N N . GLU A 1 88 ? 10.038 -6.260 -27.666 1.00 83.12 88 GLU A N 1
ATOM 707 C CA . GLU A 1 88 ? 11.463 -6.313 -28.017 1.00 83.12 88 GLU A CA 1
ATOM 708 C C . GLU A 1 88 ? 11.972 -4.950 -28.526 1.00 83.12 88 GLU A C 1
ATOM 710 O O . GLU A 1 88 ? 12.309 -4.761 -29.693 1.00 83.12 88 GLU A O 1
ATOM 715 N N . LEU A 1 89 ? 12.004 -3.956 -27.636 1.00 88.56 89 LEU A N 1
ATOM 716 C CA . LEU A 1 89 ? 12.432 -2.597 -27.962 1.00 88.56 89 LEU A CA 1
ATOM 717 C C . LEU A 1 89 ? 13.942 -2.529 -28.207 1.00 88.56 89 LEU A C 1
ATOM 719 O O . LEU A 1 89 ? 14.744 -2.990 -27.381 1.00 88.56 89 LEU A O 1
ATOM 723 N N . THR A 1 90 ? 14.334 -1.845 -29.282 1.00 89.56 90 THR A N 1
ATOM 724 C CA . THR A 1 90 ? 15.747 -1.572 -29.567 1.00 89.56 90 THR A CA 1
ATOM 725 C C . THR A 1 90 ? 16.340 -0.594 -28.548 1.00 89.56 90 THR A C 1
ATOM 727 O O . THR A 1 90 ? 15.634 0.162 -27.870 1.00 89.56 90 THR A O 1
ATOM 730 N N . VAL A 1 91 ? 17.672 -0.586 -28.423 1.00 88.56 91 VAL A N 1
ATOM 731 C CA . VAL A 1 91 ? 18.388 0.318 -27.503 1.00 88.56 91 VAL A CA 1
ATOM 732 C C . VAL A 1 91 ? 18.073 1.786 -27.813 1.00 88.56 91 VAL A C 1
ATOM 734 O O . VAL A 1 91 ? 17.837 2.572 -26.896 1.00 88.56 91 VAL A O 1
ATOM 737 N N . GLU A 1 92 ? 17.993 2.150 -29.091 1.00 88.81 92 GLU A N 1
ATOM 738 C CA . GLU A 1 92 ? 17.660 3.507 -29.539 1.00 88.81 92 GLU A CA 1
ATOM 739 C C . GLU A 1 92 ? 16.234 3.913 -29.153 1.00 88.81 92 GLU A C 1
ATOM 741 O O . GLU A 1 92 ? 16.028 4.999 -28.606 1.00 88.81 92 GLU A O 1
ATOM 746 N N . GLN A 1 93 ? 15.256 3.018 -29.337 1.00 90.88 93 GLN A N 1
ATOM 747 C CA . GLN A 1 93 ? 13.871 3.257 -28.918 1.00 90.88 93 GLN A CA 1
ATOM 748 C C . GLN A 1 93 ? 13.780 3.478 -27.403 1.00 90.88 93 GLN A C 1
ATOM 750 O O . GLN A 1 93 ? 13.128 4.422 -26.949 1.00 90.88 93 GLN A O 1
ATOM 755 N N . LYS A 1 94 ? 14.493 2.672 -26.606 1.00 91.50 94 LYS A N 1
ATOM 756 C CA . LYS A 1 94 ? 14.557 2.848 -25.146 1.00 91.50 94 LYS A CA 1
ATOM 757 C C . LYS A 1 94 ? 15.162 4.199 -24.763 1.00 91.50 94 LYS A C 1
ATOM 759 O O . LYS A 1 94 ? 14.614 4.880 -23.896 1.00 91.50 94 LYS A O 1
ATOM 764 N N . ARG A 1 95 ? 16.247 4.632 -25.418 1.00 91.94 95 ARG A N 1
ATOM 765 C CA . ARG A 1 95 ? 16.844 5.964 -25.191 1.00 91.94 95 ARG A CA 1
ATOM 766 C C . ARG A 1 95 ? 15.861 7.086 -25.514 1.00 91.94 95 ARG A C 1
ATOM 768 O O . ARG A 1 95 ? 15.694 7.992 -24.698 1.00 91.94 95 ARG A O 1
ATOM 775 N N . ALA A 1 96 ? 15.174 7.004 -26.653 1.00 91.69 96 ALA A N 1
ATOM 776 C CA . ALA A 1 96 ? 14.173 7.990 -27.052 1.00 91.69 96 ALA A CA 1
ATOM 777 C C . ALA A 1 96 ? 13.039 8.101 -26.017 1.00 91.69 96 ALA A C 1
ATOM 779 O O . ALA A 1 96 ? 12.641 9.209 -25.650 1.00 91.69 96 ALA A O 1
ATOM 780 N N . MET A 1 97 ? 12.571 6.972 -25.473 1.00 92.12 97 MET A N 1
ATOM 781 C CA . MET A 1 97 ? 11.572 6.959 -24.397 1.00 92.12 97 MET A CA 1
ATOM 782 C C . MET A 1 97 ? 12.087 7.604 -23.105 1.00 92.12 97 MET A C 1
ATOM 784 O O . MET A 1 97 ? 11.358 8.381 -22.491 1.00 92.12 97 MET A O 1
ATOM 788 N N . VAL A 1 98 ? 13.338 7.346 -22.702 1.00 92.88 98 VAL A N 1
ATOM 789 C CA . VAL A 1 98 ? 13.954 8.001 -21.529 1.00 92.88 98 VAL A CA 1
ATOM 790 C C . VAL A 1 98 ? 14.029 9.517 -21.721 1.00 92.88 98 VAL A C 1
ATOM 792 O O . VAL A 1 98 ? 13.685 10.274 -20.811 1.00 92.88 98 VAL A O 1
ATOM 795 N N . LEU A 1 99 ? 14.442 9.974 -22.906 1.00 93.19 99 LEU A N 1
ATOM 796 C CA . LEU A 1 99 ? 14.494 11.401 -23.228 1.00 93.19 99 LEU A CA 1
ATOM 797 C C . LEU A 1 99 ? 13.098 12.028 -23.200 1.00 93.19 99 LEU A C 1
ATOM 799 O O . LEU A 1 99 ? 12.922 13.093 -22.611 1.00 93.19 99 LEU A O 1
ATOM 803 N N . ARG A 1 100 ? 12.091 11.340 -23.747 1.00 94.00 100 ARG A N 1
ATOM 804 C CA . ARG A 1 100 ? 10.697 11.803 -23.727 1.00 94.00 100 ARG A CA 1
ATOM 805 C C . ARG A 1 100 ? 10.111 11.837 -22.313 1.00 94.00 100 ARG A C 1
ATOM 807 O O . ARG A 1 100 ? 9.424 12.787 -21.953 1.00 94.00 100 ARG A O 1
ATOM 814 N N . ALA A 1 101 ? 10.444 10.860 -21.470 1.00 93.00 101 ALA A N 1
ATOM 815 C CA . ALA A 1 101 ? 10.061 10.861 -20.058 1.00 93.00 101 ALA A CA 1
ATOM 816 C C . ALA A 1 101 ? 10.697 12.032 -19.288 1.00 93.00 101 ALA A C 1
ATOM 818 O O . ALA A 1 101 ? 10.054 12.615 -18.412 1.00 93.00 101 ALA A O 1
ATOM 819 N N . ARG A 1 102 ? 11.937 12.405 -19.638 1.00 93.19 102 ARG A N 1
ATOM 820 C CA . ARG A 1 102 ? 12.629 13.575 -19.080 1.00 93.19 102 ARG A CA 1
ATOM 821 C C . ARG A 1 102 ? 11.976 14.884 -19.525 1.00 93.19 102 ARG A C 1
ATOM 823 O O . ARG A 1 102 ? 11.751 15.745 -18.677 1.00 93.19 102 ARG A O 1
ATOM 830 N N . THR A 1 103 ? 11.667 15.050 -20.814 1.00 94.81 103 THR A N 1
ATOM 831 C CA . THR A 1 103 ? 11.045 16.288 -21.326 1.00 94.81 103 THR A CA 1
ATOM 832 C C . THR A 1 103 ? 9.648 16.499 -20.753 1.00 94.81 103 THR A C 1
ATOM 834 O O . THR A 1 103 ? 9.314 17.612 -20.358 1.00 94.81 103 THR A O 1
ATOM 837 N N . MET A 1 104 ? 8.873 15.423 -20.602 1.00 94.44 104 MET A N 1
ATOM 838 C CA . MET A 1 104 ? 7.553 15.444 -19.962 1.00 94.44 104 MET A CA 1
ATOM 839 C C . MET A 1 104 ? 7.610 15.526 -18.425 1.00 94.44 104 MET A C 1
ATOM 841 O O . MET A 1 104 ? 6.566 15.548 -17.781 1.00 94.44 104 MET A O 1
ATOM 845 N N . ARG A 1 105 ? 8.809 15.565 -17.821 1.00 90.44 105 ARG A N 1
ATOM 846 C CA . ARG A 1 105 ? 9.035 15.603 -16.361 1.00 90.44 105 ARG A CA 1
ATOM 847 C C . ARG A 1 105 ? 8.346 14.467 -15.587 1.00 90.44 105 ARG A C 1
ATOM 849 O O . ARG A 1 105 ? 8.002 14.630 -14.422 1.00 90.44 105 ARG A O 1
ATOM 856 N N . LEU A 1 106 ? 8.192 13.298 -16.213 1.00 89.31 106 LEU A N 1
ATOM 857 C CA . LEU A 1 106 ? 7.532 12.134 -15.608 1.00 89.31 106 LEU A CA 1
ATOM 858 C C . LEU A 1 106 ? 8.435 11.404 -14.608 1.00 89.31 106 LEU A C 1
ATOM 860 O O . LEU A 1 106 ? 7.962 10.817 -13.640 1.00 89.31 106 LEU A O 1
ATOM 864 N N . SER A 1 107 ? 9.747 11.391 -14.853 1.00 89.50 107 SER A N 1
ATOM 865 C CA . SER A 1 107 ? 10.719 10.759 -13.958 1.00 89.50 107 SER A CA 1
ATOM 866 C C . SER A 1 107 ? 12.141 11.255 -14.219 1.00 89.50 107 SER A C 1
ATOM 868 O O . SER A 1 107 ? 12.435 11.855 -15.255 1.00 89.50 107 SER A O 1
ATOM 870 N N . SER A 1 108 ? 13.048 10.995 -1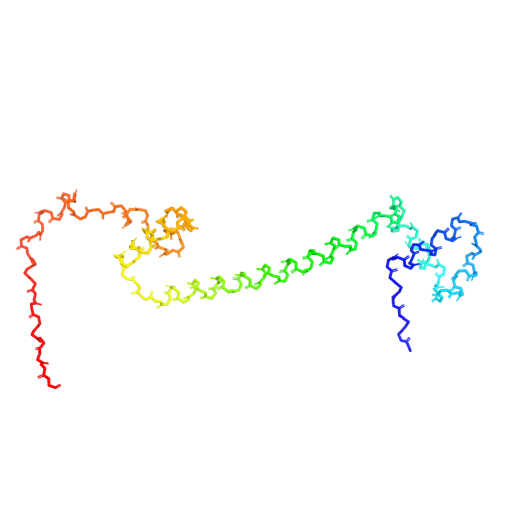3.275 1.00 91.94 108 SER A N 1
ATOM 871 C CA . SER A 1 108 ? 14.476 11.209 -13.501 1.00 91.94 108 SER A CA 1
ATOM 872 C C . SER A 1 108 ? 15.021 10.212 -14.529 1.00 91.94 108 SER A C 1
ATOM 874 O O . SER A 1 108 ? 14.556 9.074 -14.614 1.00 91.94 108 SER A O 1
ATOM 876 N N . VAL A 1 109 ? 16.071 10.605 -15.258 1.00 91.00 109 VAL A N 1
ATOM 877 C CA . VAL A 1 109 ? 16.744 9.742 -16.250 1.00 91.00 109 VAL A CA 1
ATOM 878 C C . VAL A 1 109 ? 17.140 8.399 -15.635 1.00 91.00 109 VAL A C 1
ATOM 880 O O . VAL A 1 109 ? 16.881 7.348 -16.209 1.00 91.00 109 VAL A O 1
ATOM 883 N N . SER A 1 110 ? 17.687 8.413 -14.415 1.00 90.50 110 SER A N 1
ATOM 884 C CA . SER A 1 110 ? 18.054 7.180 -13.714 1.00 90.50 110 SER A CA 1
ATOM 885 C C . SER A 1 110 ? 16.859 6.261 -13.471 1.00 90.50 110 SER A C 1
ATOM 887 O O . SER A 1 110 ? 16.986 5.045 -13.617 1.00 90.50 110 SER A O 1
ATOM 889 N N . ARG A 1 111 ? 15.719 6.819 -13.054 1.00 91.50 111 ARG A N 1
ATOM 890 C CA . ARG A 1 111 ? 14.522 6.029 -12.764 1.00 91.50 111 ARG A CA 1
ATOM 891 C C . ARG A 1 111 ? 13.939 5.443 -14.049 1.00 91.50 111 ARG A C 1
ATOM 893 O O . ARG A 1 111 ? 13.589 4.266 -14.060 1.00 91.50 111 ARG A O 1
ATOM 900 N N . ALA A 1 112 ? 13.903 6.227 -15.125 1.00 91.94 112 ALA A N 1
ATOM 901 C CA . ALA A 1 112 ? 13.448 5.783 -16.439 1.00 91.94 112 ALA A CA 1
ATOM 902 C C . ALA A 1 112 ? 14.332 4.660 -17.013 1.00 91.94 112 ALA A C 1
ATOM 904 O O . ALA A 1 112 ? 13.808 3.628 -17.432 1.00 91.94 112 ALA A O 1
ATOM 905 N N . CYS A 1 113 ? 15.662 4.803 -16.952 1.00 92.25 113 CYS A N 1
ATOM 906 C CA . CYS A 1 113 ? 16.596 3.759 -17.388 1.00 92.25 113 CYS A CA 1
ATOM 907 C C . CYS A 1 113 ? 16.392 2.445 -16.618 1.00 92.25 113 CYS A C 1
ATOM 909 O O . CYS A 1 113 ? 16.366 1.373 -17.220 1.00 92.25 113 CYS A O 1
ATOM 911 N N . GLN A 1 114 ? 16.173 2.517 -15.300 1.00 91.19 114 GLN A N 1
ATOM 912 C CA . GLN A 1 114 ? 15.890 1.334 -14.484 1.00 91.19 114 GLN A CA 1
ATOM 913 C C . GLN A 1 114 ? 14.577 0.645 -14.897 1.00 91.19 114 GLN A C 1
ATOM 915 O O . GLN A 1 114 ? 14.532 -0.581 -14.980 1.00 91.19 114 GLN A O 1
ATOM 920 N N . LEU A 1 115 ? 13.514 1.413 -15.170 1.00 90.19 115 LEU A N 1
ATOM 921 C CA . LEU A 1 115 ? 12.212 0.870 -15.578 1.00 90.19 115 LEU A CA 1
ATOM 922 C C . LEU A 1 115 ? 12.267 0.187 -16.952 1.00 90.19 115 LEU A C 1
ATOM 924 O O . LEU A 1 115 ? 11.668 -0.872 -17.125 1.00 90.19 115 LEU A O 1
ATOM 928 N N . LEU A 1 116 ? 13.033 0.750 -17.891 1.00 90.19 116 LEU A N 1
ATOM 929 C CA . LEU A 1 116 ? 13.211 0.221 -19.250 1.00 90.19 116 LEU A CA 1
ATOM 930 C C . LEU A 1 116 ? 14.340 -0.821 -19.368 1.00 90.19 116 LEU A C 1
ATOM 932 O O . LEU A 1 116 ? 14.637 -1.284 -20.472 1.00 90.19 116 LEU A O 1
ATOM 936 N N . ARG A 1 117 ? 14.974 -1.192 -18.243 1.00 89.25 117 ARG A N 1
ATOM 937 C CA . ARG A 1 117 ? 16.136 -2.099 -18.178 1.00 89.25 117 ARG A CA 1
ATOM 938 C C . ARG A 1 117 ? 17.266 -1.686 -19.135 1.00 89.25 117 ARG A C 1
ATOM 940 O O . ARG A 1 117 ? 17.868 -2.525 -19.798 1.00 89.25 117 ARG A O 1
ATOM 947 N N . LEU A 1 118 ? 17.535 -0.384 -19.209 1.00 91.00 118 LEU A N 1
ATOM 948 C CA . LEU A 1 118 ? 18.628 0.202 -19.982 1.00 91.00 118 LEU A CA 1
ATOM 949 C C . LEU A 1 118 ? 19.775 0.562 -19.030 1.00 91.00 118 LEU A C 1
ATOM 951 O O . LEU A 1 118 ? 19.557 1.252 -18.029 1.00 91.00 118 LEU A O 1
ATOM 955 N N . SER A 1 119 ? 21.002 0.116 -19.313 1.00 89.56 119 SER A N 1
ATOM 956 C CA . SER A 1 119 ? 22.148 0.513 -18.487 1.00 89.56 119 SER A CA 1
ATOM 957 C C . SER A 1 119 ? 22.494 1.990 -18.715 1.00 89.56 119 SER A C 1
ATOM 959 O O . SER A 1 119 ? 22.286 2.538 -19.797 1.00 89.56 119 SER A O 1
ATOM 961 N N . ARG A 1 120 ? 23.053 2.666 -17.703 1.00 84.44 120 ARG A N 1
ATOM 962 C CA . ARG A 1 120 ? 23.477 4.072 -17.852 1.00 84.44 120 ARG A CA 1
ATOM 963 C C . ARG A 1 120 ? 24.591 4.233 -18.889 1.00 84.44 120 ARG A C 1
ATOM 965 O O . ARG A 1 120 ? 24.609 5.238 -19.589 1.00 84.44 120 ARG A O 1
ATOM 972 N N . SER A 1 121 ? 25.470 3.236 -19.018 1.00 85.38 121 SER A N 1
ATOM 973 C CA . SER A 1 121 ? 26.482 3.199 -20.075 1.00 85.38 121 SER A CA 1
ATOM 974 C C . SER A 1 121 ? 25.832 3.099 -21.451 1.00 85.38 121 SER A C 1
ATOM 976 O O . SER A 1 121 ? 26.133 3.912 -22.308 1.00 85.38 121 SER A O 1
ATOM 978 N N . GLN A 1 122 ? 24.861 2.201 -21.642 1.00 84.88 122 GLN A N 1
ATOM 979 C CA . GLN A 1 122 ? 24.100 2.110 -22.890 1.00 84.88 122 GLN A CA 1
ATOM 980 C C . GLN A 1 122 ? 23.234 3.336 -23.150 1.00 84.88 122 GLN A C 1
ATOM 982 O O . GLN A 1 122 ? 22.880 3.551 -24.296 1.00 84.88 122 GLN A O 1
ATOM 987 N N . PHE A 1 123 ? 22.852 4.120 -22.146 1.00 87.31 123 PHE A N 1
ATOM 988 C CA . PHE A 1 123 ? 22.134 5.375 -22.362 1.00 87.31 123 PHE A CA 1
ATOM 989 C C . PHE A 1 123 ? 23.073 6.499 -22.824 1.00 87.31 123 PHE A C 1
ATOM 991 O O . PHE A 1 123 ? 22.751 7.188 -23.785 1.00 87.31 123 PHE A O 1
ATOM 998 N N . ASN A 1 124 ? 24.238 6.636 -22.182 1.00 85.25 124 ASN A N 1
ATOM 999 C CA . ASN A 1 124 ? 25.243 7.665 -22.484 1.00 85.25 124 ASN A CA 1
ATOM 1000 C C . ASN A 1 124 ? 26.202 7.284 -23.623 1.00 85.25 124 ASN A C 1
ATOM 1002 O O . ASN A 1 124 ? 27.102 8.052 -23.943 1.00 85.25 124 ASN A O 1
ATOM 1006 N N . PHE A 1 125 ? 26.084 6.077 -24.174 1.00 82.69 125 PHE A N 1
ATOM 1007 C CA . PHE A 1 125 ? 26.996 5.606 -25.205 1.00 82.69 125 PHE A CA 1
ATOM 1008 C C . PHE A 1 125 ? 26.775 6.379 -26.507 1.00 82.69 125 PHE A C 1
ATOM 1010 O O . PHE A 1 125 ? 25.763 6.176 -27.189 1.00 82.69 125 PHE A O 1
ATOM 1017 N N . ASP A 1 126 ? 27.759 7.202 -26.853 1.00 70.88 126 ASP A N 1
ATOM 1018 C CA . ASP A 1 126 ? 27.876 7.876 -28.138 1.00 70.88 126 ASP A CA 1
ATOM 1019 C C . ASP A 1 126 ? 28.844 7.103 -29.031 1.00 70.88 126 ASP A C 1
ATOM 1021 O O . ASP A 1 126 ? 30.052 7.087 -28.798 1.00 70.88 126 ASP A O 1
ATOM 1025 N N . ALA A 1 127 ? 28.311 6.496 -30.094 1.00 64.56 127 ALA A N 1
ATOM 1026 C CA . ALA A 1 127 ? 29.102 5.736 -31.063 1.00 64.56 127 ALA A CA 1
ATOM 1027 C C . ALA A 1 127 ? 30.187 6.589 -31.756 1.00 64.56 127 ALA A C 1
ATOM 1029 O O . ALA A 1 127 ? 31.184 6.051 -32.224 1.00 64.56 127 ALA A O 1
ATOM 1030 N N . ALA A 1 128 ? 30.012 7.915 -31.795 1.00 63.44 128 ALA A N 1
ATOM 1031 C CA . ALA A 1 128 ? 30.962 8.854 -32.389 1.00 63.44 128 ALA A CA 1
ATOM 1032 C C . ALA A 1 128 ? 32.261 9.027 -31.576 1.00 63.44 128 ALA A C 1
ATOM 1034 O O . ALA A 1 128 ? 33.275 9.425 -32.141 1.00 63.44 128 ALA A O 1
ATOM 1035 N N . ASN A 1 129 ? 32.245 8.715 -30.276 1.00 60.56 129 ASN A N 1
ATOM 1036 C CA . ASN A 1 129 ? 33.384 8.908 -29.370 1.00 60.56 129 ASN A CA 1
ATOM 1037 C C . ASN A 1 129 ? 34.108 7.599 -29.013 1.00 60.56 129 ASN A C 1
ATOM 1039 O O . ASN A 1 129 ? 34.967 7.597 -28.133 1.00 60.56 129 ASN A O 1
ATOM 1043 N N . ASP A 1 130 ? 33.766 6.481 -29.660 1.00 55.62 130 ASP A N 1
ATOM 1044 C CA . ASP A 1 130 ? 34.324 5.171 -29.331 1.00 55.62 130 ASP A CA 1
ATOM 1045 C C . ASP A 1 130 ? 35.633 4.898 -30.115 1.00 55.62 130 ASP A C 1
ATOM 1047 O O . ASP A 1 130 ? 35.600 4.686 -31.335 1.00 55.62 130 ASP A O 1
ATOM 1051 N N . PRO A 1 131 ? 36.811 4.864 -29.456 1.00 58.06 131 PRO A N 1
ATOM 1052 C CA . PRO A 1 131 ? 38.103 4.681 -30.125 1.00 58.06 131 PRO A CA 1
ATOM 1053 C C . PRO A 1 131 ? 38.290 3.282 -30.739 1.00 58.06 131 PRO A C 1
ATOM 1055 O O . PRO A 1 131 ? 39.251 3.049 -31.478 1.00 58.06 131 PRO A O 1
ATOM 1058 N N . THR A 1 132 ? 37.396 2.335 -30.438 1.00 58.91 132 THR A N 1
ATOM 1059 C CA . THR A 1 132 ? 37.443 0.958 -30.956 1.00 58.91 132 THR A CA 1
ATOM 1060 C C . THR A 1 132 ? 36.691 0.789 -32.283 1.00 58.91 132 THR A C 1
ATOM 1062 O O . THR A 1 132 ? 37.123 0.011 -33.135 1.00 58.91 132 THR A O 1
ATOM 1065 N N . LEU A 1 133 ? 35.626 1.569 -32.517 1.00 53.91 133 LEU A N 1
ATOM 1066 C CA . LEU A 1 133 ? 34.819 1.534 -33.748 1.00 53.91 133 LEU A CA 1
ATOM 1067 C C . LEU A 1 133 ? 35.486 2.259 -34.926 1.00 53.91 133 LEU A C 1
ATOM 1069 O O . LEU A 1 133 ? 35.296 1.852 -36.071 1.00 53.91 133 LEU A O 1
ATOM 1073 N N . SER A 1 134 ? 36.338 3.255 -34.655 1.00 52.62 134 SER A N 1
ATOM 1074 C CA . SER A 1 134 ? 37.157 3.936 -35.676 1.00 52.62 134 SER A CA 1
ATOM 1075 C C . SER A 1 134 ? 38.118 2.981 -36.413 1.00 52.62 134 SER A C 1
ATOM 1077 O O . SER A 1 134 ? 38.444 3.201 -37.576 1.00 52.62 134 SER A O 1
ATOM 1079 N N . ARG A 1 135 ? 38.521 1.865 -35.781 1.00 47.50 135 ARG A N 1
ATOM 1080 C CA . ARG A 1 135 ? 39.403 0.847 -36.388 1.00 47.50 135 ARG A CA 1
ATOM 1081 C C . ARG A 1 135 ? 38.676 -0.212 -37.226 1.00 47.50 135 ARG A C 1
ATOM 1083 O O . ARG A 1 135 ? 39.288 -0.783 -38.121 1.00 47.50 135 ARG A O 1
ATOM 1090 N N . ASN A 1 136 ? 37.392 -0.462 -36.964 1.00 51.53 136 ASN A N 1
ATOM 1091 C CA . ASN A 1 136 ? 36.622 -1.542 -37.602 1.00 51.53 136 ASN A CA 1
ATOM 1092 C C . ASN A 1 136 ? 35.614 -1.049 -38.661 1.00 51.53 136 ASN A C 1
ATOM 1094 O O . ASN A 1 136 ? 34.937 -1.862 -39.293 1.00 51.53 136 ASN A O 1
ATOM 1098 N N . SER A 1 137 ? 35.517 0.263 -38.891 1.00 48.25 137 SER A N 1
ATOM 1099 C CA . SER A 1 137 ? 34.612 0.880 -39.875 1.00 48.25 137 SER A CA 1
ATOM 1100 C C . SER A 1 137 ? 34.989 0.614 -41.342 1.00 48.25 137 SER A C 1
ATOM 1102 O O . SER A 1 137 ? 34.181 0.878 -42.227 1.00 48.25 137 SER A O 1
ATOM 1104 N N . ALA A 1 138 ? 36.158 0.023 -41.619 1.00 46.50 138 ALA A N 1
ATOM 1105 C CA . ALA A 1 138 ? 36.563 -0.362 -42.974 1.00 46.50 138 ALA A CA 1
ATOM 1106 C C . ALA A 1 138 ? 35.961 -1.698 -43.473 1.00 46.50 138 ALA A C 1
ATOM 1108 O O . ALA A 1 138 ? 36.122 -2.023 -44.644 1.00 46.50 138 ALA A O 1
ATOM 1109 N N . ALA A 1 139 ? 35.272 -2.484 -42.629 1.00 46.28 139 ALA A N 1
ATOM 1110 C CA . ALA A 1 139 ? 34.918 -3.877 -42.959 1.00 46.28 139 ALA A CA 1
ATOM 1111 C C . ALA A 1 139 ? 33.412 -4.213 -43.012 1.00 46.28 139 ALA A C 1
ATOM 1113 O O . ALA A 1 139 ? 33.052 -5.383 -43.132 1.00 46.28 139 ALA A O 1
ATOM 1114 N N . ARG A 1 140 ? 32.501 -3.236 -42.950 1.00 44.94 140 ARG A N 1
ATOM 1115 C CA . ARG A 1 140 ? 31.056 -3.503 -43.097 1.00 44.94 140 ARG A CA 1
ATOM 1116 C C . ARG A 1 140 ? 30.414 -2.557 -44.103 1.00 44.94 140 ARG A C 1
ATOM 1118 O O . ARG A 1 140 ? 29.769 -1.580 -43.739 1.00 44.94 140 ARG A O 1
ATOM 1125 N N . ALA A 1 141 ? 30.572 -2.886 -45.383 1.00 42.22 141 ALA A N 1
ATOM 1126 C CA . ALA A 1 141 ? 29.653 -2.404 -46.405 1.00 42.22 141 ALA A CA 1
ATOM 1127 C C . ALA A 1 141 ? 28.230 -2.909 -46.075 1.00 42.22 141 ALA A C 1
ATOM 1129 O O . ALA A 1 141 ? 28.071 -4.080 -45.709 1.00 42.22 141 ALA A O 1
ATOM 1130 N N . PRO A 1 142 ? 27.191 -2.062 -46.162 1.00 43.62 142 PRO A N 1
ATOM 1131 C CA . PRO A 1 142 ? 25.821 -2.504 -45.961 1.00 43.62 142 PRO A CA 1
ATOM 1132 C C . PRO A 1 142 ? 25.403 -3.404 -47.129 1.00 43.62 142 PRO A C 1
ATOM 1134 O O . PRO A 1 142 ? 25.466 -3.001 -48.288 1.00 43.62 142 PRO A O 1
ATOM 1137 N N . ILE A 1 143 ? 24.959 -4.627 -46.827 1.00 47.12 143 ILE A N 1
ATOM 1138 C CA . ILE A 1 143 ? 24.245 -5.462 -47.796 1.00 47.12 143 ILE A CA 1
ATOM 1139 C C . ILE A 1 143 ? 22.874 -4.815 -47.996 1.00 47.12 143 ILE A C 1
ATOM 1141 O O . ILE A 1 143 ? 21.955 -5.006 -47.197 1.00 47.12 143 ILE A O 1
ATOM 1145 N N . SER A 1 144 ? 22.759 -4.017 -49.051 1.00 44.91 144 SER A N 1
ATOM 1146 C CA . SER A 1 144 ? 21.493 -3.573 -49.619 1.00 44.91 144 SER A CA 1
ATOM 1147 C C . SER A 1 144 ? 20.656 -4.812 -49.949 1.00 44.91 144 SER A C 1
ATOM 1149 O O . SER A 1 144 ? 21.039 -5.601 -50.811 1.00 44.91 144 SER A O 1
ATOM 1151 N N . ARG A 1 145 ? 19.523 -5.016 -49.271 1.00 48.81 145 ARG A N 1
ATOM 1152 C CA . ARG A 1 145 ? 18.487 -5.932 -49.765 1.00 48.81 145 ARG A CA 1
ATOM 1153 C C . ARG A 1 145 ? 17.545 -5.127 -50.663 1.00 48.81 145 ARG A C 1
ATOM 1155 O O . ARG A 1 145 ? 17.012 -4.128 -50.178 1.00 48.81 145 ARG A O 1
ATOM 1162 N N . PRO A 1 146 ? 17.343 -5.507 -51.934 1.00 45.66 146 PRO A N 1
ATOM 1163 C CA . PRO A 1 146 ? 16.332 -4.868 -52.761 1.00 45.66 146 PRO A CA 1
ATOM 1164 C C . PRO A 1 146 ? 14.945 -5.245 -52.224 1.00 45.66 146 PRO A C 1
ATOM 1166 O O . PRO A 1 146 ? 14.638 -6.423 -52.048 1.00 45.66 146 PRO A O 1
ATOM 1169 N N . CYS A 1 147 ? 14.118 -4.240 -51.931 1.00 37.78 147 CYS A N 1
ATOM 1170 C CA . CYS A 1 147 ? 12.676 -4.429 -51.839 1.00 37.78 147 CYS A CA 1
ATOM 1171 C C . CYS A 1 147 ? 12.156 -4.652 -53.262 1.00 37.78 147 CYS A C 1
ATOM 1173 O O . CYS A 1 147 ? 12.038 -3.692 -54.022 1.00 37.78 147 CYS A O 1
ATOM 1175 N N . GLU A 1 148 ? 11.858 -5.897 -53.624 1.00 41.59 148 GLU A N 1
ATOM 1176 C CA . GLU A 1 148 ? 10.977 -6.172 -54.756 1.00 41.59 148 GLU A CA 1
ATOM 1177 C C . GLU A 1 148 ? 9.528 -6.022 -54.285 1.00 41.59 148 GLU A C 1
ATOM 1179 O O . GLU A 1 148 ? 9.095 -6.662 -53.326 1.00 41.59 148 GLU A O 1
ATOM 1184 N N . MET A 1 149 ? 8.813 -5.101 -54.929 1.00 41.28 149 MET A N 1
ATOM 1185 C CA . MET A 1 149 ? 7.375 -4.906 -54.789 1.00 41.28 149 MET A CA 1
ATOM 1186 C C . MET A 1 149 ? 6.667 -5.911 -55.701 1.00 41.28 149 MET A C 1
ATOM 1188 O O . MET A 1 149 ? 6.895 -5.893 -56.912 1.00 41.28 149 MET A O 1
ATOM 1192 N N . GLY A 1 150 ? 5.803 -6.737 -55.116 1.00 40.97 150 GLY A N 1
ATOM 1193 C CA . GLY A 1 150 ? 4.820 -7.584 -55.788 1.00 40.97 150 GLY A CA 1
ATOM 1194 C C . GLY A 1 150 ? 3.576 -7.680 -54.925 1.00 40.97 150 GLY A C 1
ATOM 1195 O O . GLY A 1 150 ? 3.743 -8.018 -53.731 1.00 40.97 150 GLY A O 1
#

pLDDT: mean 82.33, std 16.42, range [37.78, 98.31]

Foldseek 3Di:
DPDPPDDPLRLVVLVVVVVVPDDLVVSCVVNVHDSVVNVVSCVVCPPPDSVNVVVVVVVVVVVVVVVVVVVVVVVVLVVVLVVLVVPPDDLVRLLVVLVVCVVVVVDHSVVSCVSNVHDPCSNPDDPVPDPVVVVVVVPDDDPDDDPDDD

Sequence (150 aa):
MRRHKLSAHQRMAVLDAWKAGYSTSALCKTHGISRATLYLWKQTYTGMSAEAIHRWDALAREHAVLRRQMLREQADRMLLQAVLQALELTVEQKRAMVLRARTMRLSSVSRACQLLRLSRSQFNFDAANDPTLSRNSAARAPISRPCEMG

Secondary structure (DSSP, 8-state):
--PPPPPHHHHHHHHHHHHTT--HHHHHHHTT--HHHHHHHHHHHTT--HHHHHHHHHHHHHHHHHHHHHHHHHHHHHHHHHHHHHS---HHHHHHHHHHHHHTTSS-HHHHHHHTT--HHHHH--GGG-TTHHHHTTS-----------